Protein AF-A0A962HPX9-F1 (afdb_monomer_lite)

Radius of gyration: 30.88 Å; chains: 1; bounding box: 81×26×79 Å

Sequence (106 aa):
MRRKVVRGEPRRLDLSQATWNRMSYVAALMVVAGALLWVTAWINKPESLTINQIDWQGRFEYVSRAELEALAAPWVDTNLYLLDAARLETTLEGHPWVRDVSMYKA

Secondary structure (DSSP, 8-state):
----------------HHHHHHHHHHHHHHHHHHHHHHHHHHHTSTTTSB-------S--SSS-HHHHHHHHHHHHTSBTTT--HHHHHHHHHTSTT---------

Foldseek 3Di:
DDDDDPPDDPPDPPCPPVNVVVVVVVVVVVVVVVVVVVVVVLLQDQPNAAQPDDDDDDDDDPDDPVNLCVQCVVQRSGHPVPRPVVVSQVSSCVDPPDPGDDDDDD

pLDDT: mean 80.87, std 9.93, range [48.84, 96.81]

Structure (mmCIF, N/CA/C/O backbone):
data_AF-A0A962HPX9-F1
#
_entry.id   AF-A0A962HPX9-F1
#
loop_
_atom_site.group_PDB
_atom_site.id
_atom_site.type_symbol
_atom_site.label_atom_id
_atom_site.label_alt_id
_atom_site.label_comp_id
_atom_site.label_asym_id
_atom_site.label_entity_id
_atom_site.label_seq_id
_at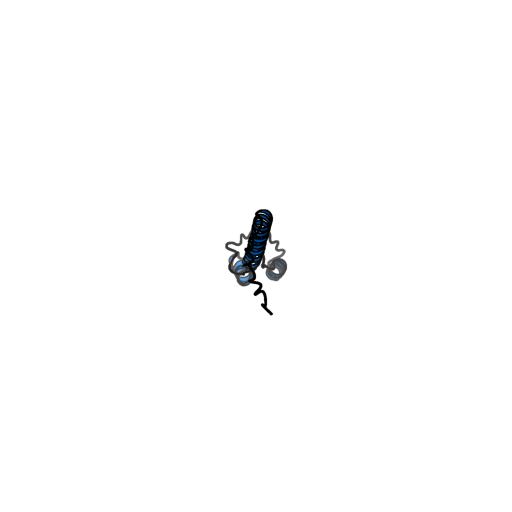om_site.pdbx_PDB_ins_code
_atom_site.Cartn_x
_atom_site.Cartn_y
_atom_site.Cartn_z
_atom_site.occupancy
_atom_site.B_iso_or_equiv
_atom_site.auth_seq_id
_atom_site.auth_comp_id
_atom_site.auth_asym_id
_atom_site.auth_atom_id
_atom_site.pdbx_PDB_model_num
ATOM 1 N N . MET A 1 1 ? 61.134 -16.377 -53.998 1.00 51.62 1 MET A N 1
ATOM 2 C CA . MET A 1 1 ? 59.745 -16.348 -53.478 1.00 51.62 1 MET A CA 1
ATOM 3 C C . MET A 1 1 ? 59.621 -15.236 -52.435 1.00 51.62 1 MET A C 1
ATOM 5 O O . MET A 1 1 ? 60.309 -15.312 -51.429 1.00 51.62 1 MET A O 1
ATOM 9 N N . ARG A 1 2 ? 58.816 -14.183 -52.660 1.00 48.84 2 ARG A N 1
ATOM 10 C CA . ARG A 1 2 ? 58.567 -13.111 -51.668 1.00 48.84 2 ARG A CA 1
ATOM 11 C C . ARG A 1 2 ? 57.137 -13.239 -51.128 1.00 48.84 2 ARG A C 1
ATOM 13 O O . ARG A 1 2 ? 56.190 -13.077 -51.891 1.00 48.84 2 ARG A O 1
ATOM 20 N N . ARG A 1 3 ? 56.975 -13.543 -49.834 1.00 60.53 3 ARG A N 1
ATOM 21 C CA . ARG A 1 3 ? 55.666 -13.532 -49.155 1.00 60.53 3 ARG A CA 1
ATOM 22 C C . ARG A 1 3 ? 55.223 -12.082 -48.948 1.00 60.53 3 ARG A C 1
ATOM 24 O O . ARG A 1 3 ? 55.934 -11.310 -48.311 1.00 60.53 3 ARG A O 1
ATOM 31 N N . LYS A 1 4 ? 54.051 -11.720 -49.476 1.00 63.34 4 LYS A N 1
ATOM 32 C CA . LYS A 1 4 ? 53.379 -10.460 -49.140 1.00 63.34 4 LYS A CA 1
ATOM 33 C C . LYS A 1 4 ? 52.865 -10.564 -47.704 1.00 63.34 4 LYS A C 1
ATOM 35 O O . LYS A 1 4 ? 52.007 -11.391 -47.415 1.00 63.34 4 LYS A O 1
ATOM 40 N N . VAL A 1 5 ? 53.409 -9.742 -46.815 1.00 66.94 5 VA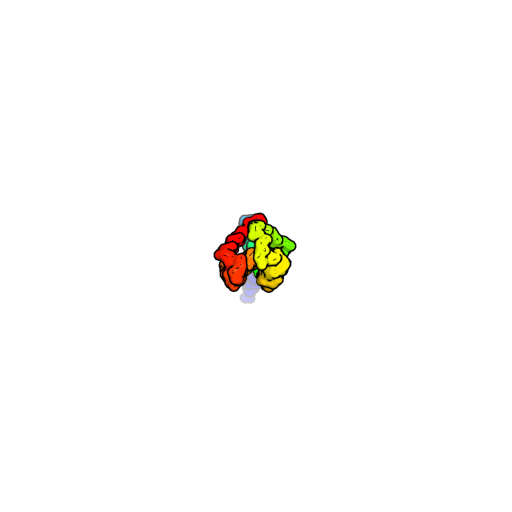L A N 1
ATOM 41 C CA . VAL A 1 5 ? 52.869 -9.548 -45.467 1.00 66.94 5 VAL A CA 1
ATOM 42 C C . VAL A 1 5 ? 51.627 -8.677 -45.612 1.00 66.94 5 VAL A C 1
ATOM 44 O O . VAL A 1 5 ? 51.729 -7.495 -45.935 1.00 66.94 5 VAL A O 1
ATOM 47 N N . VAL A 1 6 ? 50.450 -9.274 -45.430 1.00 68.31 6 VAL A N 1
ATOM 48 C CA . VAL A 1 6 ? 49.180 -8.544 -45.392 1.00 68.31 6 VAL A CA 1
ATOM 49 C C . VAL A 1 6 ? 49.097 -7.868 -44.027 1.00 68.31 6 VAL A C 1
ATOM 51 O O . VAL A 1 6 ? 48.769 -8.495 -43.023 1.00 68.31 6 VAL A O 1
ATOM 54 N N . ARG A 1 7 ? 49.484 -6.593 -43.974 1.00 67.44 7 ARG A N 1
ATOM 55 C CA . ARG A 1 7 ? 49.336 -5.752 -42.786 1.00 67.44 7 ARG A CA 1
ATOM 56 C C . ARG A 1 7 ? 47.847 -5.414 -42.661 1.00 67.44 7 ARG A C 1
ATOM 58 O O . ARG A 1 7 ? 47.342 -4.615 -43.438 1.00 67.44 7 ARG A O 1
ATOM 65 N N . GLY A 1 8 ? 47.144 -6.086 -41.750 1.00 66.94 8 GLY A N 1
ATOM 66 C CA . GLY A 1 8 ? 45.735 -5.803 -41.474 1.00 66.94 8 GLY A CA 1
ATOM 67 C C . GLY A 1 8 ? 45.584 -4.378 -40.950 1.00 66.94 8 GLY A C 1
ATOM 68 O O . GLY A 1 8 ? 46.227 -4.011 -39.967 1.00 66.94 8 GLY A O 1
ATOM 69 N N . GLU A 1 9 ? 44.782 -3.564 -41.629 1.00 66.62 9 GLU A N 1
ATOM 70 C CA . GLU A 1 9 ? 44.465 -2.218 -41.163 1.00 66.62 9 GLU A CA 1
ATOM 71 C C . GLU A 1 9 ? 43.611 -2.288 -39.887 1.00 66.62 9 GLU A C 1
ATOM 73 O O . GLU A 1 9 ? 42.745 -3.165 -39.771 1.00 66.62 9 GLU A O 1
ATOM 78 N N . PRO A 1 10 ? 43.832 -1.388 -38.912 1.00 66.69 10 PRO A N 1
ATOM 79 C CA . PRO A 1 10 ? 43.007 -1.336 -37.717 1.00 66.69 10 PRO A CA 1
ATOM 80 C C . PRO A 1 10 ? 41.583 -0.955 -38.128 1.00 66.69 10 PRO A C 1
ATOM 82 O O . PRO A 1 10 ? 41.342 0.164 -38.581 1.00 66.69 10 PRO A O 1
ATOM 85 N N . ARG A 1 11 ? 40.631 -1.886 -37.977 1.00 67.00 11 ARG A N 1
ATOM 86 C CA . ARG A 1 11 ? 39.201 -1.604 -38.152 1.00 67.00 11 ARG A CA 1
ATOM 87 C C . ARG A 1 11 ? 38.811 -0.488 -37.190 1.00 67.00 11 ARG A C 1
ATOM 89 O O . ARG A 1 11 ? 38.664 -0.722 -35.992 1.00 67.00 11 ARG A O 1
ATOM 96 N N . ARG A 1 12 ? 38.645 0.722 -37.715 1.00 65.12 12 ARG A N 1
ATOM 97 C CA . ARG A 1 12 ? 37.996 1.805 -36.986 1.00 65.12 12 ARG A CA 1
ATOM 98 C C . ARG A 1 12 ? 36.530 1.420 -36.859 1.00 65.12 12 ARG A C 1
ATOM 100 O O . ARG A 1 12 ? 35.866 1.145 -37.855 1.00 65.12 12 ARG A O 1
ATOM 107 N N . LEU A 1 13 ? 36.057 1.303 -35.623 1.00 67.38 13 LEU A N 1
ATOM 108 C CA . LEU A 1 13 ? 34.639 1.142 -35.340 1.00 67.38 13 LEU A CA 1
ATOM 109 C C . LEU A 1 13 ? 33.969 2.482 -35.656 1.00 67.38 13 LEU A C 1
ATOM 111 O O . LEU A 1 13 ? 33.777 3.305 -34.765 1.00 67.38 13 LEU A O 1
ATOM 115 N N . ASP A 1 14 ? 33.666 2.721 -36.931 1.00 66.12 14 ASP A N 1
ATOM 116 C CA . ASP A 1 14 ? 32.840 3.852 -37.347 1.00 66.12 14 ASP A CA 1
ATOM 117 C C . ASP A 1 14 ? 31.395 3.547 -36.953 1.00 66.12 14 ASP A C 1
ATOM 119 O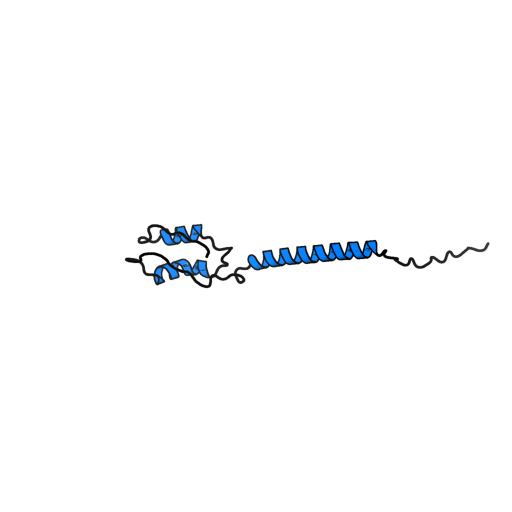 O . ASP A 1 14 ? 30.583 3.003 -37.705 1.00 66.12 14 ASP A O 1
ATOM 123 N N . LEU A 1 15 ? 31.092 3.836 -35.689 1.00 70.06 15 LEU A N 1
ATOM 124 C CA . LEU A 1 15 ? 29.741 3.808 -35.161 1.00 70.06 15 LEU A CA 1
ATOM 125 C C . LEU A 1 15 ? 28.952 4.920 -35.857 1.00 70.06 15 LEU A C 1
ATOM 127 O O . LEU A 1 15 ? 29.096 6.097 -35.539 1.00 70.06 15 LEU A O 1
ATOM 131 N N . SER A 1 16 ? 28.126 4.534 -36.831 1.00 81.00 16 SER A N 1
ATOM 132 C CA . SER A 1 16 ? 27.201 5.443 -37.512 1.00 81.00 16 SER A CA 1
ATOM 133 C C . SER A 1 16 ? 26.356 6.228 -36.500 1.00 81.00 16 SER A C 1
ATOM 135 O O . SER A 1 16 ? 25.921 5.676 -35.486 1.00 81.00 16 SER A O 1
ATOM 137 N N . GLN A 1 17 ? 26.050 7.494 -36.805 1.00 83.69 17 GLN A N 1
ATOM 138 C CA . GLN A 1 17 ? 25.165 8.351 -36.003 1.00 83.69 17 GLN A CA 1
ATOM 139 C C . GLN A 1 17 ? 23.822 7.668 -35.677 1.00 83.69 17 GLN A C 1
ATOM 141 O O . GLN A 1 17 ? 23.266 7.845 -34.595 1.00 83.69 17 GLN A O 1
ATOM 146 N N . ALA A 1 18 ? 23.315 6.830 -36.587 1.00 83.12 18 ALA A N 1
ATOM 147 C CA . ALA A 1 18 ? 22.096 6.055 -36.368 1.00 83.12 18 ALA A CA 1
ATOM 148 C C . ALA A 1 18 ? 22.248 5.004 -35.251 1.00 83.12 18 ALA A C 1
ATOM 150 O O . ALA A 1 18 ? 21.307 4.773 -34.491 1.00 83.12 18 ALA A O 1
ATOM 151 N N . THR A 1 19 ? 23.424 4.382 -35.126 1.00 86.06 19 THR A N 1
ATOM 152 C CA . THR A 1 19 ? 23.740 3.434 -34.047 1.00 86.06 19 THR A CA 1
ATOM 153 C C . THR A 1 19 ? 23.825 4.155 -32.706 1.00 86.06 19 THR A C 1
ATOM 155 O O . THR A 1 19 ? 23.261 3.669 -31.728 1.00 86.06 19 THR A O 1
ATOM 158 N N . TRP A 1 20 ? 24.437 5.343 -32.673 1.00 88.50 20 TRP A N 1
ATOM 159 C CA . TRP A 1 20 ? 24.483 6.188 -31.478 1.00 88.50 20 TRP A CA 1
ATOM 160 C C . TRP A 1 20 ? 23.091 6.588 -30.996 1.00 88.50 20 TRP A C 1
ATOM 162 O O . TRP A 1 20 ? 22.764 6.347 -29.838 1.00 88.50 20 TRP A O 1
ATOM 172 N N . ASN A 1 21 ? 22.232 7.084 -31.892 1.00 90.31 21 ASN A N 1
ATOM 173 C CA . ASN A 1 21 ? 20.862 7.448 -31.529 1.00 90.31 21 ASN A CA 1
ATOM 174 C C . ASN A 1 21 ? 20.086 6.246 -30.964 1.00 90.31 21 ASN A C 1
ATOM 176 O O . ASN A 1 21 ? 19.411 6.370 -29.944 1.00 90.31 21 ASN A O 1
ATOM 180 N N . ARG A 1 22 ? 20.207 5.061 -31.581 1.00 91.62 22 ARG A N 1
ATOM 181 C CA . ARG A 1 22 ? 19.570 3.828 -31.079 1.00 91.62 22 ARG A CA 1
ATOM 182 C C . ARG A 1 22 ? 20.076 3.446 -29.690 1.00 91.62 22 ARG A C 1
ATOM 184 O O . ARG A 1 22 ? 19.267 3.101 -28.836 1.00 91.62 22 ARG A O 1
ATOM 191 N N . MET A 1 23 ? 21.384 3.533 -29.450 1.00 91.62 23 MET A N 1
ATOM 192 C CA . MET A 1 23 ? 21.964 3.271 -28.130 1.00 91.62 23 MET A CA 1
ATOM 193 C C . MET A 1 23 ? 21.455 4.260 -27.081 1.00 91.62 23 MET A C 1
ATOM 195 O O . MET A 1 23 ? 21.107 3.835 -25.985 1.00 91.62 23 MET A O 1
ATOM 199 N N . SER A 1 24 ? 21.337 5.547 -27.418 1.00 92.25 24 SER A N 1
ATOM 200 C CA . SER A 1 24 ? 20.770 6.557 -26.519 1.00 92.25 24 SER A CA 1
ATOM 201 C C . SER A 1 24 ? 19.310 6.265 -26.171 1.00 92.25 24 SER A C 1
ATOM 203 O O . SER A 1 24 ? 18.941 6.353 -25.003 1.00 92.25 24 SER A O 1
ATOM 205 N N . TYR A 1 25 ? 18.490 5.856 -27.145 1.00 95.31 25 TYR A N 1
ATOM 206 C CA . TYR A 1 25 ? 17.105 5.451 -26.880 1.00 95.31 25 TYR A CA 1
ATOM 207 C C . TYR A 1 25 ? 17.024 4.221 -25.978 1.00 95.31 25 TYR A C 1
ATOM 209 O O . TYR A 1 25 ? 16.258 4.218 -25.019 1.00 95.31 25 TYR A O 1
ATOM 217 N N . VAL A 1 26 ? 17.832 3.192 -26.243 1.00 95.38 26 VAL A N 1
ATOM 218 C CA . VAL A 1 26 ? 17.873 1.989 -25.399 1.00 95.38 26 VAL A CA 1
ATOM 219 C C . VAL A 1 26 ? 18.344 2.335 -23.987 1.00 95.38 26 VAL A C 1
ATOM 221 O O . VAL A 1 26 ? 17.739 1.886 -23.018 1.00 95.38 26 VAL A O 1
ATOM 224 N N . ALA A 1 27 ? 19.371 3.174 -23.850 1.00 94.62 27 ALA A N 1
ATOM 225 C CA . ALA A 1 27 ? 19.847 3.636 -22.551 1.00 94.62 27 ALA A CA 1
ATOM 226 C C . ALA A 1 27 ? 18.754 4.405 -21.793 1.00 94.62 27 ALA A C 1
ATOM 228 O O . ALA A 1 27 ? 18.519 4.127 -20.620 1.00 94.62 27 ALA A O 1
ATOM 229 N N . ALA A 1 28 ? 18.034 5.310 -22.462 1.00 96.00 28 ALA A N 1
ATOM 230 C CA . ALA A 1 28 ? 16.919 6.036 -21.861 1.00 96.00 28 ALA A CA 1
ATOM 231 C C . ALA A 1 28 ? 15.799 5.089 -21.399 1.00 96.00 28 ALA A C 1
ATOM 233 O O . ALA A 1 28 ? 15.310 5.220 -20.279 1.00 96.00 28 ALA A O 1
ATOM 234 N N . LEU A 1 29 ? 15.441 4.092 -22.215 1.00 96.69 29 LEU A N 1
ATOM 235 C CA . LEU A 1 29 ? 14.455 3.075 -21.838 1.00 96.69 29 LEU A CA 1
ATOM 236 C C . LEU A 1 29 ? 14.905 2.262 -20.620 1.00 96.69 29 LEU A C 1
ATOM 238 O O . LEU A 1 29 ? 14.098 2.013 -19.729 1.00 96.69 29 LEU A O 1
ATOM 242 N N . MET A 1 30 ? 16.184 1.893 -20.545 1.00 96.50 30 MET A N 1
ATOM 243 C CA . MET A 1 30 ? 16.736 1.167 -19.397 1.00 96.50 30 MET A CA 1
ATOM 244 C C . MET A 1 30 ? 16.710 2.011 -18.121 1.00 96.50 30 MET A C 1
ATOM 246 O O . MET A 1 30 ? 16.384 1.490 -17.057 1.00 96.50 30 MET A O 1
ATOM 250 N N . VAL A 1 31 ? 16.994 3.313 -18.217 1.00 96.62 31 VAL A N 1
ATOM 251 C CA . VAL A 1 31 ? 16.884 4.238 -17.078 1.00 96.62 31 VAL A CA 1
ATOM 252 C C . VAL A 1 31 ? 15.439 4.333 -16.596 1.00 96.62 31 VAL A C 1
ATOM 254 O O . VAL A 1 31 ? 15.192 4.214 -15.399 1.00 96.62 31 VAL A O 1
ATOM 257 N N . VAL A 1 32 ? 14.477 4.483 -17.511 1.00 96.81 32 VAL A N 1
ATOM 258 C CA . VAL A 1 32 ? 13.049 4.531 -17.158 1.00 96.81 32 VAL A CA 1
ATOM 259 C C . VAL A 1 32 ? 12.595 3.215 -16.525 1.00 96.81 32 VAL A C 1
ATOM 261 O O . VAL A 1 32 ? 11.950 3.231 -15.479 1.00 96.81 32 VAL A O 1
ATOM 264 N N . ALA A 1 33 ? 12.971 2.073 -17.102 1.00 96.06 33 ALA A N 1
ATOM 265 C CA . ALA A 1 33 ? 12.652 0.763 -16.542 1.00 96.06 33 ALA A CA 1
ATOM 266 C C . ALA A 1 33 ? 13.258 0.580 -15.140 1.00 96.06 33 ALA A C 1
ATOM 268 O O . ALA A 1 33 ? 12.571 0.138 -14.221 1.00 96.06 33 ALA A O 1
ATOM 269 N N . GLY A 1 34 ? 14.519 0.978 -14.952 1.00 96.25 34 GLY A N 1
ATOM 270 C CA . GLY A 1 34 ? 15.184 0.956 -13.651 1.00 96.25 34 GLY A CA 1
ATOM 271 C C . GLY A 1 34 ? 14.495 1.854 -12.624 1.00 96.25 34 GLY A C 1
ATOM 272 O O . GLY A 1 34 ? 14.287 1.431 -11.489 1.00 96.25 34 GLY A O 1
ATOM 273 N N . ALA A 1 35 ? 14.072 3.055 -13.023 1.00 94.69 35 ALA A N 1
ATOM 274 C CA . ALA A 1 35 ? 13.330 3.966 -12.158 1.00 94.69 35 ALA A CA 1
ATOM 275 C C . ALA A 1 35 ? 11.980 3.373 -11.727 1.00 94.69 35 ALA A C 1
ATOM 277 O O . ALA A 1 35 ? 11.642 3.423 -10.547 1.00 94.69 35 ALA A O 1
ATOM 278 N N . LEU A 1 36 ? 11.238 2.748 -12.646 1.00 93.94 36 LEU A N 1
ATOM 279 C CA . LEU A 1 36 ? 9.973 2.077 -12.328 1.00 93.94 36 LEU A CA 1
ATOM 280 C C . LEU A 1 36 ? 10.171 0.922 -11.335 1.00 93.94 36 LEU A C 1
ATOM 282 O O . LEU A 1 36 ? 9.443 0.813 -10.347 1.00 93.94 36 LEU A O 1
ATOM 286 N N . LEU A 1 37 ? 11.186 0.083 -11.551 1.00 93.19 37 LEU A N 1
ATOM 287 C CA . LEU A 1 37 ? 11.523 -1.001 -10.624 1.00 93.19 37 LEU A CA 1
ATOM 288 C C . LEU A 1 37 ? 11.951 -0.469 -9.252 1.00 93.19 37 LEU A C 1
ATOM 290 O O . LEU A 1 37 ? 11.560 -1.016 -8.225 1.00 93.19 37 LEU A O 1
ATOM 294 N N . TRP A 1 38 ? 12.710 0.624 -9.217 1.00 91.44 38 TRP A N 1
ATOM 295 C CA . TRP A 1 38 ? 13.113 1.253 -7.966 1.00 91.44 38 TRP A CA 1
ATOM 296 C C . TRP A 1 38 ? 11.917 1.824 -7.195 1.00 91.44 38 TRP A C 1
ATOM 298 O O . TRP A 1 38 ? 11.804 1.581 -5.997 1.00 91.44 38 TRP A O 1
ATOM 308 N N . VAL A 1 39 ? 10.992 2.513 -7.873 1.00 87.88 39 VAL A N 1
ATOM 309 C CA . VAL A 1 39 ? 9.770 3.054 -7.253 1.00 87.88 39 VAL A CA 1
ATOM 310 C C . VAL A 1 39 ? 8.897 1.933 -6.697 1.00 87.88 39 VAL A C 1
ATOM 312 O O . VAL A 1 39 ? 8.475 2.004 -5.548 1.00 87.88 39 VAL A O 1
ATOM 315 N N . THR A 1 40 ? 8.657 0.872 -7.471 1.00 84.25 40 THR A N 1
ATOM 316 C CA . THR A 1 40 ? 7.857 -0.272 -6.995 1.00 84.25 40 THR A CA 1
ATOM 317 C C . THR A 1 40 ? 8.505 -0.958 -5.792 1.00 84.25 40 THR A C 1
ATOM 319 O O . THR A 1 40 ? 7.827 -1.251 -4.809 1.00 84.25 40 THR A O 1
ATOM 322 N N . ALA A 1 41 ? 9.827 -1.144 -5.810 1.00 85.44 41 ALA A N 1
ATOM 323 C CA . ALA A 1 41 ? 10.561 -1.677 -4.668 1.00 85.44 41 ALA A CA 1
ATOM 324 C C . ALA A 1 41 ? 10.508 -0.743 -3.449 1.00 85.44 41 ALA A C 1
ATOM 326 O O . ALA A 1 41 ? 10.415 -1.220 -2.323 1.00 85.44 41 ALA A O 1
ATOM 327 N N . TRP A 1 42 ? 10.556 0.574 -3.658 1.00 84.38 42 TRP A N 1
ATOM 328 C CA . TRP A 1 42 ? 10.466 1.568 -2.591 1.00 84.38 42 TRP A CA 1
ATOM 329 C C . TRP A 1 42 ? 9.072 1.605 -1.952 1.00 84.38 42 TRP A C 1
ATOM 331 O O . TRP A 1 42 ? 8.984 1.607 -0.727 1.00 84.38 42 TRP A O 1
ATOM 341 N N . ILE A 1 43 ? 7.991 1.539 -2.739 1.00 82.31 43 ILE A N 1
ATOM 342 C CA . ILE A 1 43 ? 6.604 1.490 -2.230 1.00 82.31 43 ILE A CA 1
ATOM 343 C C . ILE A 1 43 ? 6.360 0.235 -1.384 1.00 82.31 43 ILE A C 1
ATOM 345 O O . ILE A 1 43 ? 5.612 0.294 -0.418 1.00 82.31 43 ILE A O 1
ATOM 349 N N . ASN A 1 44 ? 7.018 -0.882 -1.698 1.00 76.94 44 ASN A N 1
ATOM 350 C CA . ASN A 1 44 ? 6.882 -2.131 -0.944 1.00 76.94 44 ASN A CA 1
ATOM 351 C C . ASN A 1 44 ? 7.708 -2.176 0.353 1.00 76.94 44 ASN A C 1
ATOM 353 O O . ASN A 1 44 ? 7.674 -3.183 1.059 1.00 76.94 44 ASN A O 1
ATOM 357 N N . LYS A 1 45 ? 8.476 -1.129 0.682 1.00 77.69 45 LYS A N 1
ATOM 358 C CA . LYS A 1 45 ? 9.184 -1.072 1.966 1.00 77.69 45 LYS A CA 1
ATOM 359 C C . LYS A 1 45 ? 8.226 -0.634 3.076 1.00 77.69 45 LYS A C 1
ATOM 361 O O . LYS A 1 45 ? 7.516 0.349 2.889 1.00 77.69 45 LYS A O 1
ATOM 366 N N . PRO A 1 46 ? 8.232 -1.289 4.249 1.00 66.31 46 PRO A N 1
ATOM 367 C CA . PRO A 1 46 ? 7.370 -0.904 5.370 1.00 66.31 46 PRO A CA 1
ATOM 368 C C . PRO A 1 46 ? 7.610 0.549 5.831 1.00 66.31 46 PRO A C 1
ATOM 370 O O . PRO A 1 46 ? 6.695 1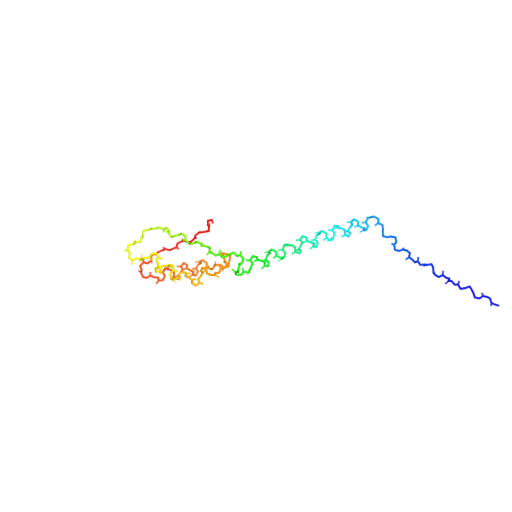.221 6.282 1.00 66.31 46 PRO A O 1
ATOM 373 N N . GLU A 1 47 ? 8.827 1.048 5.623 1.00 71.19 47 GLU A N 1
ATOM 374 C CA . GLU A 1 47 ? 9.350 2.326 6.124 1.00 71.19 47 GLU A CA 1
ATOM 375 C C . GLU A 1 47 ? 9.017 3.541 5.238 1.00 71.19 47 GLU A C 1
ATOM 377 O O . GLU A 1 47 ? 9.223 4.679 5.648 1.00 71.19 47 GLU A O 1
ATOM 382 N N . SER A 1 48 ? 8.578 3.336 3.991 1.00 66.44 48 SER A N 1
ATOM 383 C CA . SER A 1 48 ? 8.455 4.428 3.011 1.00 66.44 48 SER A CA 1
ATOM 384 C C . SER A 1 48 ? 7.138 5.199 3.093 1.00 66.44 48 SER A C 1
ATOM 386 O O . SER A 1 48 ? 7.098 6.364 2.698 1.00 66.44 48 SER A O 1
ATOM 388 N N . LEU A 1 49 ? 6.069 4.563 3.585 1.00 71.50 49 LEU A N 1
ATOM 389 C CA . LEU A 1 49 ? 4.712 5.119 3.646 1.00 71.50 49 LEU A CA 1
ATOM 390 C C . LEU A 1 49 ? 4.042 4.747 4.973 1.00 71.50 49 LEU A C 1
ATOM 392 O O . LEU A 1 49 ? 3.023 4.051 4.999 1.00 71.50 49 LEU A O 1
ATOM 396 N N . THR A 1 50 ? 4.651 5.182 6.074 1.00 72.12 50 THR A N 1
ATOM 397 C CA . THR A 1 50 ? 4.129 4.975 7.429 1.00 72.12 50 THR A CA 1
ATOM 398 C C . THR A 1 50 ? 2.773 5.652 7.612 1.00 72.12 50 THR A C 1
ATOM 400 O O . THR A 1 50 ? 2.528 6.754 7.109 1.00 72.12 50 THR A O 1
ATOM 403 N N . ILE A 1 51 ? 1.880 4.998 8.351 1.00 72.56 51 ILE A N 1
ATOM 404 C CA . ILE A 1 51 ? 0.569 5.550 8.688 1.00 72.56 51 ILE A CA 1
ATOM 405 C C . ILE A 1 51 ? 0.771 6.599 9.790 1.00 72.56 51 ILE A C 1
ATOM 407 O O . ILE A 1 51 ? 1.009 6.265 10.944 1.00 72.56 51 ILE A O 1
ATOM 411 N N . ASN A 1 52 ? 0.703 7.884 9.433 1.00 69.62 52 ASN A N 1
ATOM 412 C CA . ASN A 1 52 ? 0.975 8.979 10.377 1.00 69.62 52 ASN A CA 1
ATOM 413 C C . ASN A 1 52 ? -0.201 9.299 11.306 1.00 69.62 52 ASN A C 1
ATOM 415 O O . ASN A 1 52 ? 0.006 9.806 12.406 1.00 69.62 52 ASN A O 1
ATOM 419 N N . GLN A 1 53 ? -1.435 9.077 10.849 1.00 71.44 53 GLN A N 1
ATOM 420 C CA . GLN A 1 53 ? -2.624 9.462 11.597 1.00 71.44 53 GLN A CA 1
ATOM 421 C C . GLN A 1 53 ? -3.793 8.538 11.266 1.00 71.44 53 GLN A C 1
ATOM 423 O O . GLN A 1 53 ? -4.075 8.278 10.097 1.00 71.44 53 GLN A O 1
ATOM 428 N N . ILE A 1 54 ? -4.494 8.088 12.307 1.00 79.19 54 ILE A N 1
ATOM 429 C CA . ILE A 1 54 ? -5.807 7.455 12.189 1.00 79.19 54 ILE A CA 1
ATOM 430 C C . ILE A 1 54 ? -6.847 8.477 12.630 1.00 79.19 54 ILE A C 1
ATOM 432 O O . ILE A 1 54 ? -6.793 8.983 13.755 1.00 79.19 54 ILE A O 1
ATOM 436 N N . ASP A 1 55 ? -7.805 8.775 11.756 1.00 82.69 55 ASP A N 1
ATOM 437 C CA . ASP A 1 55 ? -8.984 9.535 12.147 1.00 82.69 55 ASP A CA 1
ATOM 438 C C . ASP A 1 55 ? -10.139 8.587 12.468 1.00 82.69 55 ASP A C 1
ATOM 440 O O . ASP A 1 55 ? -10.613 7.837 11.616 1.00 82.69 55 ASP A O 1
ATOM 444 N N . TRP A 1 56 ? -10.586 8.615 13.721 1.00 83.31 56 TRP A N 1
ATOM 445 C CA . TRP A 1 56 ? -11.711 7.810 14.178 1.00 83.31 56 TRP A CA 1
ATOM 446 C C . TRP A 1 56 ? -12.997 8.621 14.094 1.00 83.31 56 TRP A C 1
ATOM 448 O O . TRP A 1 56 ? -13.192 9.562 14.871 1.00 83.31 56 TRP A O 1
ATOM 458 N N . GLN A 1 57 ? -13.890 8.217 13.200 1.00 83.94 57 GLN A N 1
ATOM 459 C CA . GLN A 1 57 ? -15.193 8.844 13.014 1.00 83.94 57 GLN A CA 1
ATOM 460 C C . GLN A 1 57 ? -16.294 7.958 13.600 1.00 83.94 57 GLN A C 1
ATOM 462 O O . GLN A 1 57 ? -16.274 6.741 13.437 1.00 83.94 57 GLN A O 1
ATOM 467 N N . GLY A 1 58 ? -17.258 8.567 14.294 1.00 82.12 58 GLY A N 1
ATOM 468 C CA . GLY A 1 58 ? -18.397 7.855 14.872 1.00 82.12 58 GLY A CA 1
ATOM 469 C C . GLY A 1 58 ? -18.742 8.296 16.290 1.00 82.12 58 GLY A C 1
ATOM 470 O O . GLY A 1 58 ? -18.161 9.233 16.840 1.00 82.12 58 GLY A O 1
ATOM 471 N N . ARG A 1 59 ? -19.734 7.619 16.876 1.00 80.75 59 ARG A N 1
ATOM 472 C CA . ARG A 1 59 ? -20.182 7.843 18.252 1.00 80.75 59 ARG A CA 1
ATOM 473 C C . ARG A 1 59 ? -19.617 6.751 19.155 1.00 80.75 59 ARG A C 1
ATOM 475 O O . ARG A 1 59 ? -19.884 5.574 18.942 1.00 80.75 59 ARG A O 1
ATOM 482 N N . PHE A 1 60 ? -18.871 7.168 20.170 1.00 83.75 60 PHE A N 1
ATOM 483 C CA . PHE A 1 60 ? -18.190 6.296 21.121 1.00 83.75 60 PHE A CA 1
ATOM 484 C C . PHE A 1 60 ? -18.860 6.432 22.492 1.00 83.75 60 PHE A C 1
ATOM 486 O O . PHE A 1 60 ? -18.689 7.452 23.154 1.00 83.75 60 PHE A O 1
ATOM 493 N N . GLU A 1 61 ? -19.673 5.450 22.892 1.00 80.12 61 GLU A N 1
ATOM 494 C CA . GLU A 1 61 ? -20.358 5.467 24.203 1.00 80.12 61 GLU A CA 1
ATOM 495 C C . GLU A 1 61 ? -19.747 4.492 25.213 1.00 80.12 61 GLU A C 1
ATOM 497 O O . GLU A 1 61 ? -19.620 4.828 26.386 1.00 80.12 61 GLU A O 1
ATOM 502 N N . TYR A 1 62 ? -19.344 3.304 24.756 1.00 81.94 62 TYR A N 1
ATOM 503 C CA . TYR A 1 62 ? -18.858 2.212 25.614 1.00 81.94 62 TYR A CA 1
ATOM 504 C C . TYR A 1 62 ? -17.393 1.840 25.373 1.00 81.94 62 TYR A C 1
ATOM 506 O O . TYR A 1 62 ? -16.844 1.007 26.085 1.00 81.94 62 TYR A O 1
ATOM 514 N N . VAL A 1 63 ? -16.775 2.442 24.361 1.00 81.19 63 VAL A N 1
ATOM 515 C CA . VAL A 1 63 ? -15.395 2.199 23.943 1.00 81.19 63 VAL A CA 1
ATOM 516 C C . VAL A 1 63 ? -14.696 3.533 23.833 1.00 81.19 63 VAL A C 1
ATOM 518 O O . VAL A 1 63 ? -15.244 4.472 23.260 1.00 81.19 63 VAL A O 1
ATOM 521 N N . SER A 1 64 ? -13.489 3.623 24.370 1.00 83.75 64 SER A N 1
ATOM 522 C CA . SER A 1 64 ? -12.662 4.812 24.220 1.00 83.75 64 SER A CA 1
ATOM 523 C C . SER A 1 64 ? -11.837 4.751 22.932 1.00 83.75 64 SER A C 1
ATOM 525 O O . SER A 1 64 ? -11.434 3.683 22.470 1.00 83.75 64 SER A O 1
ATOM 527 N N . ARG A 1 65 ? -11.520 5.921 22.361 1.00 82.75 65 ARG A N 1
ATOM 528 C CA . ARG A 1 65 ? -10.617 6.015 21.200 1.00 82.75 65 ARG A CA 1
ATOM 529 C C . ARG A 1 65 ? -9.251 5.375 21.495 1.00 82.75 65 ARG A C 1
ATOM 531 O O . ARG A 1 65 ? -8.698 4.713 20.628 1.00 82.75 65 ARG A O 1
ATOM 538 N N . ALA A 1 66 ? -8.751 5.523 22.723 1.00 84.00 66 ALA A N 1
ATOM 539 C CA . ALA A 1 66 ? -7.463 4.975 23.144 1.00 84.00 66 ALA A CA 1
ATOM 540 C C . ALA A 1 66 ? -7.431 3.434 23.139 1.00 84.00 66 ALA A C 1
ATOM 542 O O . ALA A 1 66 ? -6.411 2.849 22.789 1.00 84.00 66 ALA A O 1
ATOM 543 N N . GLU A 1 67 ? -8.536 2.768 23.488 1.00 84.38 67 GLU A N 1
ATOM 544 C CA . GLU A 1 67 ? -8.629 1.301 23.427 1.00 84.38 67 GLU A CA 1
ATOM 545 C C . GLU A 1 67 ? -8.591 0.792 21.983 1.00 84.38 67 GLU A C 1
ATOM 547 O O . GLU A 1 67 ? -7.877 -0.165 21.683 1.00 84.38 67 GLU A O 1
ATOM 552 N N . LEU A 1 68 ? -9.306 1.458 21.072 1.00 83.56 68 LEU A N 1
ATOM 553 C CA . LEU A 1 68 ? -9.275 1.119 19.647 1.00 83.56 68 LEU A CA 1
ATOM 554 C C . LEU A 1 68 ? -7.903 1.393 19.026 1.00 83.56 68 LEU A C 1
ATOM 556 O O . LEU A 1 68 ? -7.419 0.606 18.217 1.00 83.56 68 LEU A O 1
ATOM 560 N N . GLU A 1 69 ? -7.252 2.480 19.433 1.00 85.12 69 GLU A N 1
ATOM 561 C CA . GLU A 1 69 ? -5.902 2.817 18.990 1.00 85.12 69 GLU A CA 1
ATOM 562 C C . GLU A 1 69 ? -4.872 1.791 19.481 1.00 85.12 69 GLU A C 1
ATOM 564 O O . GLU A 1 69 ? -4.021 1.367 18.704 1.00 85.12 69 GLU A O 1
ATOM 569 N N . ALA A 1 70 ? -4.999 1.297 20.716 1.00 85.88 70 ALA A N 1
ATOM 570 C CA . ALA A 1 70 ? -4.155 0.219 21.230 1.00 85.88 70 ALA A CA 1
ATOM 571 C C . ALA A 1 70 ? -4.342 -1.100 20.455 1.00 85.88 70 ALA A C 1
ATOM 573 O O . ALA A 1 70 ? -3.368 -1.809 20.204 1.00 85.88 70 ALA A O 1
ATOM 574 N N . LEU A 1 71 ? -5.574 -1.415 20.040 1.00 84.31 71 LEU A N 1
ATOM 575 C CA . LEU A 1 71 ? -5.872 -2.578 19.193 1.00 84.31 71 LEU A CA 1
ATOM 576 C C . LEU A 1 71 ? -5.328 -2.416 17.767 1.00 84.31 71 LEU A C 1
ATOM 578 O O . LEU A 1 71 ? -4.865 -3.385 17.165 1.00 84.31 71 LEU A O 1
ATOM 582 N N . ALA A 1 72 ? -5.361 -1.194 17.235 1.00 83.00 72 ALA A N 1
ATOM 583 C CA . ALA A 1 72 ? -4.847 -0.872 15.910 1.00 83.00 72 ALA A CA 1
ATOM 584 C C . ALA A 1 72 ? -3.316 -0.719 15.878 1.00 83.00 72 ALA A C 1
ATOM 586 O O . ALA A 1 72 ? -2.724 -0.897 14.817 1.00 83.00 72 ALA A O 1
ATOM 587 N N . ALA A 1 73 ? -2.654 -0.449 17.008 1.00 82.69 73 ALA A N 1
ATOM 588 C CA . ALA A 1 73 ? -1.218 -0.157 17.083 1.00 82.69 73 ALA A CA 1
ATOM 589 C C . ALA A 1 73 ? -0.298 -1.144 16.326 1.00 82.69 73 ALA A C 1
ATOM 591 O O . ALA A 1 73 ? 0.589 -0.673 15.612 1.00 82.69 73 ALA A O 1
ATOM 592 N N . PRO A 1 74 ? -0.505 -2.480 16.369 1.00 80.94 74 PRO A N 1
ATOM 593 C CA . PRO A 1 74 ? 0.321 -3.430 15.612 1.00 80.94 74 PRO A CA 1
ATOM 594 C C . PRO A 1 74 ? 0.211 -3.286 14.086 1.00 80.94 74 PRO A C 1
ATOM 596 O O . PRO A 1 74 ? 1.058 -3.786 13.353 1.00 80.94 74 PRO A O 1
ATOM 599 N N . TRP A 1 75 ? -0.848 -2.634 13.607 1.00 77.62 75 TRP A N 1
ATOM 600 C CA . TRP A 1 75 ? -1.169 -2.463 12.192 1.00 77.62 75 TRP A CA 1
ATOM 601 C C . TRP A 1 75 ? -0.709 -1.105 11.654 1.00 77.62 75 TRP A C 1
ATOM 603 O O . TRP A 1 75 ? -0.467 -0.965 10.458 1.00 77.62 75 TRP A O 1
ATOM 613 N N . VAL A 1 76 ? -0.553 -0.113 12.534 1.00 74.94 76 VAL A N 1
ATOM 614 C CA . VAL A 1 76 ? -0.196 1.275 12.187 1.00 74.94 76 VAL A CA 1
ATOM 615 C C . VAL A 1 76 ? 1.282 1.425 11.834 1.00 74.94 76 VAL A C 1
ATOM 617 O O . VAL A 1 76 ? 1.629 2.250 10.995 1.00 74.94 76 VAL A O 1
ATOM 620 N N . ASP A 1 77 ? 2.147 0.580 12.396 1.00 70.25 77 ASP A N 1
ATOM 621 C CA . ASP A 1 77 ? 3.592 0.582 12.112 1.00 70.25 77 ASP A CA 1
ATOM 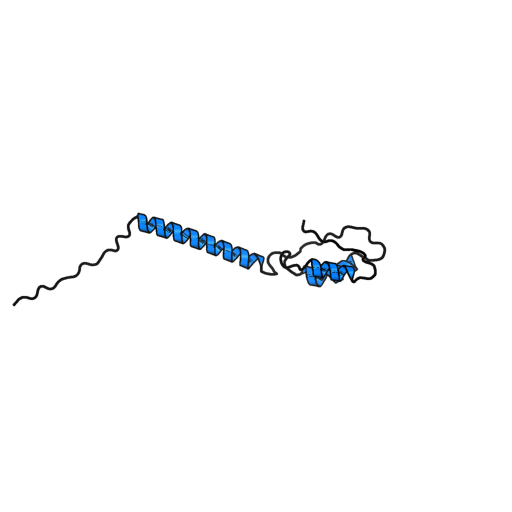622 C C . ASP A 1 77 ? 3.944 -0.022 10.734 1.00 70.25 77 ASP A C 1
ATOM 624 O O . ASP A 1 77 ? 5.105 -0.244 10.392 1.00 70.25 77 ASP A O 1
ATOM 628 N N . THR A 1 78 ? 2.930 -0.325 9.920 1.00 70.62 78 THR A N 1
ATOM 629 C CA . THR A 1 78 ? 3.105 -0.881 8.578 1.00 70.62 78 THR A CA 1
ATOM 630 C C . THR A 1 78 ? 2.875 0.169 7.494 1.00 70.62 78 THR A C 1
ATOM 632 O O . THR A 1 78 ? 2.325 1.247 7.718 1.00 70.62 78 THR A O 1
ATOM 635 N N . ASN A 1 79 ? 3.314 -0.147 6.278 1.00 77.00 79 ASN A N 1
ATOM 636 C CA . ASN A 1 79 ? 3.085 0.706 5.122 1.00 77.00 79 ASN A CA 1
ATOM 637 C C . ASN A 1 79 ? 1.593 0.723 4.752 1.00 77.00 79 ASN A C 1
ATOM 639 O O . ASN A 1 79 ? 0.972 -0.333 4.634 1.00 77.00 79 ASN A O 1
ATOM 643 N N . LEU A 1 80 ? 1.034 1.907 4.483 1.00 75.25 80 LEU A N 1
ATOM 644 C CA . LEU A 1 80 ? -0.377 2.101 4.120 1.00 75.25 80 LEU A CA 1
ATOM 645 C C . LEU A 1 80 ? -0.863 1.202 2.962 1.00 75.25 80 LEU A C 1
ATOM 647 O O . LEU A 1 80 ? -2.036 0.819 2.913 1.00 75.25 80 LEU A O 1
ATOM 651 N N . TYR A 1 81 ? 0.001 0.876 1.999 1.00 73.94 81 TYR A N 1
ATOM 652 C CA . TYR A 1 81 ? -0.326 -0.021 0.883 1.00 73.94 81 TYR A CA 1
ATOM 653 C C . TYR A 1 81 ? -0.235 -1.501 1.249 1.00 73.94 81 TYR A C 1
ATOM 655 O O . TYR A 1 81 ? -0.900 -2.314 0.613 1.00 73.94 81 TYR A O 1
ATOM 663 N N . LEU A 1 82 ? 0.554 -1.837 2.267 1.00 76.25 82 LEU A N 1
ATOM 664 C CA . LEU A 1 82 ? 0.684 -3.191 2.802 1.00 76.25 82 LEU A CA 1
ATOM 665 C C . LEU A 1 82 ? -0.311 -3.477 3.936 1.00 76.25 82 LEU A C 1
ATOM 667 O O . LEU A 1 82 ? -0.425 -4.626 4.355 1.00 76.25 82 LEU A O 1
ATOM 671 N N . LEU A 1 83 ? -1.030 -2.457 4.417 1.00 81.50 83 LEU A N 1
ATOM 672 C CA . LEU A 1 83 ? -2.056 -2.600 5.441 1.00 81.50 83 LEU A CA 1
ATOM 673 C C . LEU A 1 83 ? -3.172 -3.539 4.968 1.00 81.50 83 LEU A C 1
ATOM 675 O O . LEU A 1 83 ? -3.909 -3.241 4.023 1.00 81.50 83 LEU A O 1
ATOM 679 N N . ASP A 1 84 ? -3.330 -4.643 5.691 1.00 82.31 84 ASP A N 1
ATOM 680 C CA . ASP A 1 84 ? -4.443 -5.576 5.550 1.00 82.31 84 ASP A CA 1
ATOM 681 C C . ASP A 1 84 ? -5.677 -5.019 6.278 1.00 82.31 84 ASP A C 1
ATOM 683 O O . ASP A 1 84 ? -5.945 -5.334 7.439 1.00 82.31 84 ASP A O 1
ATOM 687 N N . ALA A 1 85 ? -6.397 -4.127 5.591 1.00 83.19 85 ALA A N 1
ATOM 688 C CA . ALA A 1 85 ? -7.580 -3.458 6.132 1.00 83.19 85 ALA A CA 1
ATOM 689 C C . ALA A 1 85 ? -8.672 -4.453 6.553 1.00 83.19 85 ALA A C 1
ATOM 691 O O . ALA A 1 85 ? -9.238 -4.300 7.626 1.00 83.19 85 ALA A O 1
ATOM 692 N N . ALA A 1 86 ? -8.902 -5.517 5.779 1.00 84.38 86 ALA A N 1
ATOM 693 C CA . ALA A 1 86 ? -9.943 -6.500 6.080 1.00 84.38 86 ALA A CA 1
ATOM 694 C C . ALA A 1 86 ? -9.671 -7.244 7.397 1.00 84.38 86 ALA A C 1
ATOM 696 O O . ALA A 1 86 ? -10.576 -7.475 8.205 1.00 84.38 86 ALA A O 1
ATOM 697 N N . ARG A 1 87 ? -8.409 -7.613 7.648 1.00 85.00 87 ARG A N 1
ATOM 698 C CA . ARG A 1 87 ? -8.036 -8.264 8.907 1.00 85.00 87 ARG A CA 1
ATOM 699 C C . ARG A 1 87 ? -8.071 -7.293 10.087 1.00 85.00 87 ARG A C 1
ATOM 701 O O . ARG A 1 87 ? -8.444 -7.708 11.184 1.00 85.00 87 ARG A O 1
ATOM 708 N N . LEU A 1 88 ? -7.725 -6.024 9.877 1.00 86.31 88 LEU A N 1
ATOM 709 C CA . LEU A 1 88 ? -7.855 -4.993 10.905 1.00 86.31 88 LEU A CA 1
ATOM 710 C C . LEU A 1 88 ? -9.328 -4.727 11.255 1.00 86.31 88 LEU A C 1
ATOM 712 O O . LEU A 1 88 ? -9.666 -4.732 12.435 1.00 86.31 88 LEU A O 1
ATOM 716 N N . GLU A 1 89 ? -10.209 -4.597 10.263 1.00 87.94 89 GLU A N 1
ATOM 717 C CA . GLU A 1 89 ? -11.663 -4.473 10.453 1.00 87.94 89 GLU A CA 1
ATOM 718 C C . GLU A 1 89 ? -12.207 -5.650 11.266 1.00 87.94 89 GLU A C 1
ATOM 720 O O . GLU A 1 89 ? -12.772 -5.445 12.336 1.00 87.94 89 GLU A O 1
ATOM 725 N N . THR A 1 90 ? -11.896 -6.884 10.857 1.00 87.31 90 THR A N 1
ATOM 726 C CA . THR A 1 90 ? -12.309 -8.100 11.584 1.00 87.31 90 THR A CA 1
ATOM 727 C C . THR A 1 90 ? -11.799 -8.107 13.033 1.00 87.31 90 THR A C 1
ATOM 729 O O . THR A 1 90 ? -12.477 -8.572 13.948 1.00 87.31 90 THR A O 1
ATOM 732 N N . THR A 1 91 ? -10.583 -7.600 13.261 1.00 87.12 91 THR A N 1
ATOM 733 C CA . THR A 1 91 ? -9.974 -7.524 14.599 1.00 87.12 91 THR A CA 1
ATOM 734 C C . THR A 1 91 ? -10.693 -6.505 15.480 1.00 87.12 91 THR A C 1
ATOM 736 O O . THR A 1 91 ? -10.942 -6.778 16.654 1.00 87.12 91 THR A O 1
ATOM 739 N N . LEU A 1 92 ? -11.047 -5.347 14.919 1.00 86.88 92 LEU A N 1
ATOM 740 C CA . LEU A 1 92 ? -11.768 -4.290 15.626 1.00 86.88 92 LEU A CA 1
ATOM 741 C C . LEU A 1 92 ? -13.228 -4.686 15.888 1.00 86.88 92 LEU A C 1
ATOM 743 O O . LEU A 1 92 ? -13.727 -4.453 16.984 1.00 86.88 92 LEU A O 1
ATOM 747 N N . GLU A 1 93 ? -13.885 -5.348 14.937 1.00 88.81 93 GLU A N 1
ATOM 748 C CA . GLU A 1 93 ? -15.230 -5.925 15.092 1.00 88.81 93 GLU A CA 1
ATOM 749 C C . GLU A 1 93 ? -15.278 -7.086 16.087 1.00 88.81 93 GLU A C 1
ATOM 751 O O . GLU A 1 93 ? -16.313 -7.349 16.694 1.00 88.81 93 GLU A O 1
ATOM 756 N N . GLY A 1 94 ? -14.147 -7.756 16.321 1.00 84.88 94 GLY A N 1
ATOM 757 C CA . GLY A 1 94 ? -14.017 -8.741 17.393 1.00 84.88 94 GLY A CA 1
ATOM 758 C C . GLY A 1 94 ? -14.194 -8.146 18.796 1.00 84.88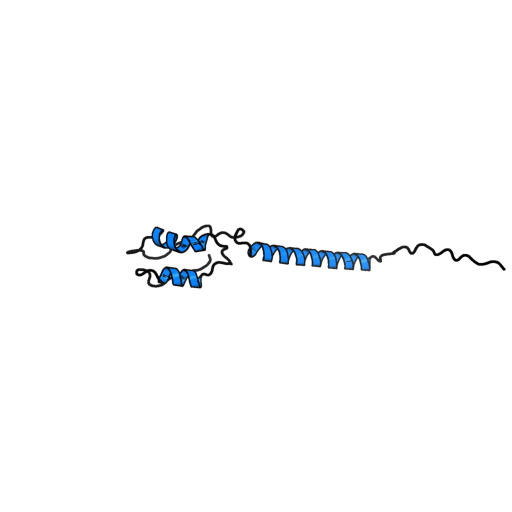 94 GLY A C 1
ATOM 759 O O . GLY A 1 94 ? -14.356 -8.892 19.765 1.00 84.88 94 GLY A O 1
ATOM 760 N N . HIS A 1 95 ? -14.170 -6.817 18.933 1.00 86.00 95 HIS A N 1
ATOM 761 C CA . HIS A 1 95 ? -14.396 -6.148 20.203 1.00 86.00 95 HIS A CA 1
ATOM 762 C C . HIS A 1 95 ? -15.897 -6.144 20.571 1.00 86.00 95 HIS A C 1
ATOM 764 O O . HIS A 1 95 ? -16.711 -5.673 19.781 1.00 86.00 95 HIS A O 1
ATOM 770 N N . PRO A 1 96 ? -16.299 -6.557 21.793 1.00 84.88 96 PRO A N 1
ATOM 771 C CA . PRO A 1 96 ? -17.713 -6.771 22.155 1.00 84.88 96 PRO A CA 1
ATOM 772 C C . PRO A 1 96 ? -18.639 -5.557 21.999 1.00 84.88 96 PRO A C 1
ATOM 774 O O . PRO A 1 96 ? -19.856 -5.697 21.909 1.00 84.88 96 PRO A O 1
ATOM 777 N N . TRP A 1 97 ? -18.060 -4.361 22.021 1.00 85.31 97 TRP A N 1
ATOM 778 C CA . TRP A 1 97 ? -18.768 -3.083 21.951 1.00 85.31 97 TRP A CA 1
ATOM 779 C C . TRP A 1 97 ? -18.708 -2.431 20.564 1.00 85.31 97 TRP A C 1
ATOM 781 O O . TRP A 1 97 ? -19.238 -1.336 20.381 1.00 85.31 97 TRP A O 1
ATOM 791 N N . VAL A 1 98 ? -18.053 -3.077 19.597 1.00 83.62 98 VAL A N 1
ATOM 792 C CA . VAL A 1 98 ? -17.923 -2.608 18.218 1.00 83.62 98 VAL A CA 1
ATOM 793 C C . VAL A 1 98 ? -18.892 -3.404 17.352 1.00 83.62 98 VAL A C 1
ATOM 795 O O . VAL A 1 98 ? -18.862 -4.627 17.332 1.00 83.62 98 VAL A O 1
ATOM 798 N N . ARG A 1 99 ? -19.798 -2.702 16.667 1.00 85.31 99 ARG A N 1
ATOM 799 C CA . ARG A 1 99 ? -20.826 -3.343 15.833 1.00 85.31 99 ARG A CA 1
ATOM 800 C C . ARG A 1 99 ? -20.362 -3.579 14.397 1.00 85.31 99 ARG A C 1
ATOM 802 O O . ARG A 1 99 ? -20.761 -4.568 13.802 1.00 85.31 99 ARG A O 1
ATOM 809 N N . ASP A 1 100 ? -19.645 -2.610 13.841 1.00 84.38 100 ASP A N 1
ATOM 810 C CA . ASP A 1 100 ? -19.273 -2.537 12.428 1.00 84.38 100 ASP A CA 1
ATOM 811 C C . ASP A 1 100 ? -18.117 -1.542 12.291 1.00 84.38 100 ASP A C 1
ATOM 813 O O . ASP A 1 100 ? -18.135 -0.498 12.963 1.00 84.38 100 ASP A O 1
ATOM 817 N N . VAL A 1 101 ? -17.122 -1.857 11.461 1.00 85.25 101 VAL A N 1
ATOM 818 C CA . VAL A 1 101 ? -15.983 -0.970 11.196 1.00 85.25 101 VAL A CA 1
ATOM 819 C C . VAL A 1 101 ? -15.726 -0.899 9.703 1.00 85.25 101 VAL A C 1
ATOM 821 O O . VAL A 1 101 ? -15.494 -1.905 9.051 1.00 85.25 101 VAL A O 1
ATOM 824 N N . SER A 1 102 ? -15.688 0.321 9.173 1.00 84.25 102 SER A N 1
ATOM 825 C CA . SER A 1 102 ? -15.302 0.572 7.788 1.00 84.25 102 SER A CA 1
ATOM 826 C C . SER A 1 102 ? -14.057 1.441 7.734 1.00 84.25 102 SER A C 1
ATOM 828 O O . SER A 1 102 ? -14.036 2.526 8.326 1.00 84.25 102 SER A O 1
ATOM 830 N N . MET A 1 103 ? -13.055 1.015 6.975 1.00 83.94 103 MET A N 1
ATOM 831 C CA . MET A 1 103 ? -11.852 1.800 6.732 1.00 83.94 103 MET A CA 1
ATOM 832 C C . MET A 1 103 ? -11.840 2.364 5.314 1.00 83.94 103 MET A C 1
ATOM 834 O O . MET A 1 103 ? -12.120 1.677 4.334 1.00 83.94 103 MET A O 1
ATOM 838 N N . TYR A 1 104 ? -11.446 3.628 5.186 1.00 79.75 104 TYR A N 1
ATOM 839 C CA . TYR A 1 104 ? -11.166 4.236 3.892 1.00 79.75 104 TYR A CA 1
ATOM 840 C C . TYR A 1 104 ? -9.843 4.996 3.939 1.00 79.75 104 TYR A C 1
ATOM 842 O O . TYR A 1 104 ? -9.425 5.494 4.984 1.00 79.75 104 TYR A O 1
ATOM 850 N N . LYS A 1 105 ? -9.163 5.051 2.793 1.00 78.31 105 LYS A N 1
ATOM 851 C CA . LYS A 1 105 ? -7.922 5.811 2.621 1.00 78.31 105 LYS A CA 1
ATOM 852 C C . LYS A 1 105 ? -8.303 7.198 2.102 1.00 78.31 105 LYS A C 1
ATOM 854 O O . LYS A 1 105 ? -9.004 7.279 1.093 1.00 78.31 105 LYS A O 1
ATOM 859 N N . ALA A 1 106 ? -7.892 8.241 2.819 1.00 66.06 106 ALA A N 1
ATOM 860 C CA . ALA A 1 106 ? -8.135 9.646 2.486 1.00 66.06 106 ALA A CA 1
ATOM 861 C C . ALA A 1 106 ? -6.860 10.313 1.964 1.00 66.06 106 ALA A C 1
ATOM 863 O O . ALA A 1 106 ? -5.770 9.941 2.457 1.00 66.06 106 ALA A O 1
#